Protein AF-A0A3D0NHB9-F1 (afdb_monomer)

Radius of gyration: 13.04 Å; Cα contacts (8 Å, |Δi|>4): 29; chains: 1; bounding box: 29×32×25 Å

Solvent-accessible surface area (backbone atoms only — not comparable to full-atom values): 5356 Å² total; per-residue (Å²): 132,83,78,78,72,72,51,78,75,72,78,70,52,74,68,51,50,54,50,48,54,53,46,70,73,63,63,62,95,75,83,89,88,84,74,64,90,89,71,48,65,66,64,49,52,52,50,52,52,51,49,35,48,74,75,59,79,36,94,78,86,86,87,89,68,98,43,71,70,52,49,54,53,52,52,63,73,63,72,75

pLDDT: mean 87.36, std 16.92, range [35.03, 97.81]

Mean predicted aligned error: 6.07 Å

Secondary structure (DSSP, 8-state):
----PPP--PPPPHHHHHHHHHHHHH--SS------TTS-HHHHHHHHHHHHHHTTS-S------SSHHHHHHHHHHH--

Structure (mmCIF, N/CA/C/O backbone):
data_AF-A0A3D0NHB9-F1
#
_entry.id   AF-A0A3D0NHB9-F1
#
loop_
_atom_site.group_PDB
_atom_site.id
_atom_site.type_symbol
_atom_site.label_atom_id
_atom_site.label_alt_id
_atom_site.label_comp_id
_atom_site.label_asym_id
_atom_site.label_entity_id
_atom_site.label_seq_id
_atom_site.pdbx_PDB_ins_code
_atom_site.Cartn_x
_atom_site.Cartn_y
_atom_site.Cartn_z
_atom_site.occupancy
_atom_site.B_iso_or_equiv
_atom_site.auth_seq_id
_atom_site.auth_comp_id
_atom_site.auth_asym_id
_atom_site.auth_atom_id
_atom_site.pdbx_PDB_model_num
ATOM 1 N N . MET A 1 1 ? -13.331 23.265 4.322 1.00 36.75 1 MET A N 1
ATOM 2 C CA . MET A 1 1 ? -12.665 21.958 4.492 1.00 36.75 1 MET A CA 1
ATO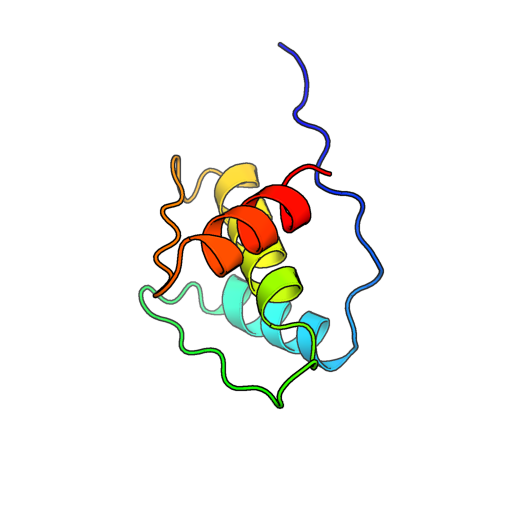M 3 C C . MET A 1 1 ? -12.669 21.288 3.126 1.00 36.75 1 MET A C 1
ATOM 5 O O . MET A 1 1 ? -13.740 20.931 2.656 1.00 36.75 1 MET A O 1
ATOM 9 N N . ARG A 1 2 ? -11.543 21.298 2.400 1.00 35.03 2 ARG A N 1
ATOM 10 C CA . ARG A 1 2 ? -11.477 20.676 1.069 1.00 35.03 2 ARG A CA 1
ATOM 11 C C . ARG A 1 2 ? -11.488 19.164 1.272 1.00 35.03 2 ARG A C 1
ATOM 13 O O . ARG A 1 2 ? -10.630 18.664 1.990 1.00 35.03 2 ARG A O 1
ATOM 20 N N . ALA A 1 3 ? -12.468 18.478 0.689 1.00 39.34 3 ALA A N 1
ATOM 21 C CA . ALA A 1 3 ? -12.406 17.035 0.541 1.00 39.34 3 ALA A CA 1
ATOM 22 C C . ALA A 1 3 ? -11.099 16.718 -0.196 1.00 39.34 3 ALA A C 1
ATOM 24 O O . ALA A 1 3 ? -10.868 17.244 -1.284 1.00 39.34 3 ALA A O 1
ATOM 25 N N . VAL A 1 4 ? -10.217 15.947 0.436 1.00 47.69 4 VAL A N 1
ATOM 26 C CA . VAL A 1 4 ? -9.135 15.280 -0.284 1.00 47.69 4 VAL A CA 1
ATOM 27 C C . VAL A 1 4 ? -9.843 14.340 -1.251 1.00 47.69 4 VAL A C 1
ATOM 29 O O . VAL A 1 4 ? -10.503 13.398 -0.814 1.00 47.69 4 VAL A O 1
ATOM 32 N N . GLU A 1 5 ? -9.817 14.664 -2.544 1.00 40.97 5 GLU A N 1
ATOM 33 C CA . GLU A 1 5 ? -10.263 13.731 -3.573 1.00 40.97 5 GLU A CA 1
ATOM 34 C C . GLU A 1 5 ? -9.474 12.436 -3.389 1.00 40.97 5 GLU A C 1
ATOM 36 O O . GLU A 1 5 ? -8.246 12.445 -3.297 1.00 40.97 5 GLU A O 1
ATOM 41 N N . ALA A 1 6 ? -10.194 11.324 -3.247 1.00 48.91 6 ALA A N 1
ATOM 42 C CA . ALA A 1 6 ? -9.568 10.016 -3.222 1.00 48.91 6 ALA A CA 1
ATOM 43 C C . ALA A 1 6 ? -8.864 9.796 -4.573 1.00 48.91 6 ALA A C 1
ATOM 45 O O . ALA A 1 6 ? -9.469 10.109 -5.605 1.00 48.91 6 ALA A O 1
ATOM 46 N N . PRO A 1 7 ? -7.648 9.220 -4.597 1.00 47.97 7 PRO A N 1
ATOM 47 C CA . PRO A 1 7 ? -6.890 9.094 -5.829 1.00 47.97 7 PRO A CA 1
ATOM 48 C C . PRO A 1 7 ? -7.691 8.381 -6.904 1.00 47.97 7 PRO A C 1
ATOM 50 O O . PRO A 1 7 ? -8.318 7.351 -6.625 1.00 47.97 7 PRO A O 1
ATOM 53 N N . SER A 1 8 ? -7.662 8.917 -8.129 1.00 49.22 8 SER A N 1
ATOM 54 C CA . SER A 1 8 ? -8.362 8.342 -9.283 1.00 49.22 8 SER A CA 1
ATOM 55 C C . SER A 1 8 ? -8.175 6.817 -9.337 1.00 49.22 8 SER A C 1
ATOM 57 O O . SER A 1 8 ? -7.081 6.280 -9.544 1.00 49.22 8 SER A O 1
ATOM 59 N N . THR A 1 9 ? -9.259 6.084 -9.074 1.00 52.69 9 THR A N 1
ATOM 60 C CA . THR A 1 9 ? -9.205 4.630 -8.910 1.00 52.69 9 THR A CA 1
ATOM 61 C C . THR A 1 9 ? -9.090 3.972 -10.277 1.00 52.69 9 THR A C 1
ATOM 63 O O . THR A 1 9 ? -10.058 3.489 -10.864 1.00 52.69 9 THR A O 1
ATOM 66 N N . ARG A 1 10 ? -7.868 3.904 -10.813 1.00 61.09 10 ARG A N 1
ATOM 67 C CA . ARG A 1 10 ? -7.570 2.956 -11.888 1.00 61.09 10 ARG A CA 1
ATOM 68 C C . ARG A 1 10 ? -8.072 1.590 -11.420 1.00 61.09 10 ARG A C 1
ATOM 70 O O . ARG A 1 10 ? -7.645 1.110 -10.370 1.00 61.09 10 ARG A O 1
ATOM 77 N N . ALA A 1 11 ? -9.016 1.009 -12.162 1.00 76.44 11 ALA A N 1
ATOM 78 C CA . ALA A 1 11 ? -9.741 -0.175 -11.719 1.00 76.44 11 ALA A CA 1
ATOM 79 C C . ALA A 1 11 ? -8.771 -1.258 -11.221 1.00 76.44 11 ALA A C 1
ATOM 81 O O . ALA A 1 11 ? -7.861 -1.676 -11.945 1.00 76.44 11 ALA A O 1
ATOM 82 N N . LEU A 1 12 ? -8.958 -1.696 -9.971 1.00 85.38 12 LEU A N 1
ATOM 83 C CA . LEU A 1 12 ? -8.093 -2.703 -9.363 1.00 85.38 12 LEU A CA 1
ATOM 84 C C . LEU A 1 12 ? -8.102 -3.980 -10.206 1.00 85.38 12 LEU A C 1
ATOM 86 O O . LEU A 1 12 ? -9.161 -4.495 -10.591 1.00 85.38 12 LEU A O 1
ATOM 90 N N . ARG A 1 13 ? -6.908 -4.532 -10.440 1.00 91.31 13 ARG A N 1
ATOM 91 C CA . ARG A 1 13 ? -6.754 -5.855 -11.052 1.00 91.31 13 ARG A CA 1
ATOM 92 C C . ARG A 1 13 ? -7.429 -6.898 -10.159 1.00 91.31 13 ARG A C 1
ATOM 94 O O . ARG A 1 13 ? -7.515 -6.732 -8.944 1.00 91.31 13 ARG A O 1
ATOM 101 N N . GLY A 1 14 ? -7.868 -8.015 -10.741 1.00 93.56 14 GLY A N 1
ATOM 102 C CA . GLY A 1 14 ? -8.623 -9.036 -10.003 1.00 93.56 14 GLY A CA 1
ATOM 103 C C . GLY A 1 14 ? -7.924 -9.536 -8.731 1.00 93.56 14 GLY A C 1
ATOM 104 O O . GLY A 1 14 ? -8.572 -9.694 -7.699 1.00 93.56 14 GLY A O 1
ATOM 105 N N . TRP A 1 15 ? -6.598 -9.720 -8.770 1.00 92.81 15 TRP A N 1
ATOM 106 C CA . TRP A 1 15 ? -5.827 -10.119 -7.588 1.00 92.81 15 TRP A CA 1
ATOM 107 C C . TRP A 1 15 ? -5.773 -9.016 -6.522 1.00 92.81 15 TRP A C 1
ATOM 109 O O . TRP A 1 15 ? -5.897 -9.325 -5.342 1.00 92.81 15 TRP A O 1
ATOM 119 N N . GLN A 1 16 ? -5.654 -7.745 -6.929 1.00 95.38 16 GLN A N 1
ATOM 120 C CA . GLN A 1 16 ? -5.624 -6.594 -6.021 1.00 95.38 16 GLN A CA 1
ATOM 121 C C . GLN A 1 16 ? -6.960 -6.454 -5.297 1.00 95.38 16 GLN A C 1
ATOM 123 O O . GLN A 1 16 ? -6.978 -6.268 -4.090 1.00 95.38 16 GLN A O 1
ATOM 128 N N . ARG A 1 17 ? -8.087 -6.624 -6.001 1.00 93.94 17 ARG A N 1
ATOM 129 C CA . ARG A 1 17 ? -9.415 -6.588 -5.371 1.00 93.94 17 ARG A CA 1
ATOM 130 C C . ARG A 1 17 ? -9.562 -7.677 -4.306 1.00 93.94 17 ARG A C 1
ATOM 132 O O . ARG A 1 17 ? -9.976 -7.384 -3.192 1.00 93.94 17 ARG A O 1
ATOM 139 N N . ARG A 1 18 ? -9.176 -8.920 -4.620 1.00 94.06 18 ARG A N 1
ATOM 140 C CA . ARG A 1 18 ? -9.215 -10.028 -3.647 1.00 94.06 18 ARG A CA 1
ATOM 141 C C . ARG A 1 18 ? -8.290 -9.785 -2.454 1.00 94.06 18 ARG A C 1
ATOM 143 O O . ARG A 1 18 ? -8.678 -10.049 -1.321 1.00 94.06 18 ARG A O 1
ATOM 150 N N . ALA A 1 19 ? -7.087 -9.273 -2.705 1.00 95.25 19 ALA A N 1
ATOM 151 C CA . ALA A 1 19 ? -6.139 -8.939 -1.650 1.00 95.25 19 ALA A CA 1
ATOM 152 C C . ALA A 1 19 ? -6.645 -7.792 -0.760 1.00 95.25 19 ALA A C 1
ATOM 154 O O . ALA A 1 19 ? -6.438 -7.848 0.447 1.00 95.25 19 ALA A O 1
ATOM 155 N N . LEU A 1 20 ? -7.347 -6.803 -1.330 1.00 94.56 20 LEU A N 1
ATOM 156 C CA . LEU A 1 20 ? -7.934 -5.691 -0.579 1.00 94.56 20 LEU A CA 1
ATOM 157 C C . LEU A 1 20 ? -9.005 -6.188 0.389 1.00 94.56 20 LEU A C 1
ATOM 159 O O . LEU A 1 20 ? -8.938 -5.874 1.570 1.00 94.56 20 LEU A O 1
ATOM 163 N N . VAL A 1 21 ? -9.940 -7.018 -0.094 1.00 94.69 21 VAL A N 1
ATOM 164 C CA . VAL A 1 21 ? -10.968 -7.627 0.767 1.00 94.69 21 VAL A CA 1
ATOM 165 C C . VAL A 1 21 ? -10.307 -8.399 1.906 1.00 94.69 21 VAL A C 1
ATOM 167 O O . VAL A 1 21 ? -10.645 -8.188 3.063 1.00 94.69 21 VAL A O 1
ATOM 170 N N . ARG A 1 22 ? -9.304 -9.235 1.605 1.00 95.31 22 ARG A N 1
ATOM 171 C CA . ARG A 1 22 ? -8.576 -9.982 2.640 1.00 95.31 22 ARG A CA 1
ATOM 172 C C . ARG A 1 22 ? -7.932 -9.061 3.680 1.00 95.31 22 ARG A C 1
ATOM 174 O O . ARG A 1 22 ? -8.018 -9.364 4.864 1.00 95.31 22 ARG A O 1
ATOM 181 N N . TYR A 1 23 ? -7.270 -7.990 3.247 1.00 96.38 23 TYR A N 1
ATOM 182 C CA . TYR A 1 23 ? -6.593 -7.057 4.146 1.00 96.38 23 TYR A CA 1
ATOM 183 C C . TYR A 1 23 ? -7.591 -6.335 5.060 1.00 96.38 23 TYR A C 1
ATOM 185 O O . TYR A 1 23 ? -7.450 -6.401 6.277 1.00 96.38 23 TYR A O 1
ATOM 193 N N . LEU A 1 24 ? -8.631 -5.726 4.482 1.00 93.56 24 LEU A N 1
ATOM 194 C CA . LEU A 1 24 ? -9.622 -4.947 5.231 1.00 93.56 24 LEU A CA 1
ATOM 195 C C . LEU A 1 24 ? -10.492 -5.816 6.146 1.00 93.56 24 LEU A C 1
ATOM 197 O O . LEU A 1 24 ? -10.893 -5.363 7.207 1.00 93.56 24 LEU A O 1
ATOM 201 N N . SER A 1 25 ? -10.774 -7.070 5.776 1.00 94.56 25 SER A N 1
ATOM 202 C CA . SER A 1 25 ? -11.511 -7.984 6.659 1.00 94.56 25 SER A CA 1
ATOM 203 C C . SER A 1 25 ? -10.659 -8.508 7.814 1.00 94.56 25 SER A C 1
ATOM 205 O O . SER A 1 25 ? -11.179 -8.702 8.907 1.00 94.56 25 SER A O 1
ATOM 207 N N . ALA A 1 26 ? -9.369 -8.770 7.582 1.00 95.75 26 ALA A N 1
ATOM 208 C CA . ALA A 1 26 ? -8.484 -9.313 8.610 1.00 95.75 26 ALA A CA 1
ATOM 209 C C . ALA A 1 26 ? -7.904 -8.238 9.544 1.00 95.75 26 ALA A C 1
ATOM 211 O O . ALA A 1 26 ? -7.499 -8.585 10.648 1.00 95.75 26 ALA A O 1
ATOM 212 N N . GLN A 1 27 ? -7.833 -6.979 9.090 1.00 93.44 27 GLN A N 1
ATOM 213 C CA . GLN A 1 27 ? -7.229 -5.839 9.798 1.00 93.44 27 GLN A CA 1
ATOM 214 C C . GLN A 1 27 ? -5.905 -6.198 10.503 1.00 93.44 27 GLN A C 1
ATOM 216 O O . GLN A 1 27 ? -5.767 -6.006 11.713 1.00 93.44 27 GLN A O 1
ATOM 221 N N . PRO A 1 28 ? -4.930 -6.792 9.788 1.00 95.94 28 PRO A N 1
ATOM 222 C CA . PRO A 1 28 ? -3.705 -7.249 10.421 1.00 95.94 28 PRO A CA 1
ATOM 223 C C . PRO A 1 28 ? -2.818 -6.060 10.805 1.00 95.94 28 PRO A C 1
ATOM 225 O O . PRO A 1 28 ? -2.701 -5.100 10.043 1.00 95.94 28 PRO A O 1
ATOM 228 N N . GLN A 1 29 ? -2.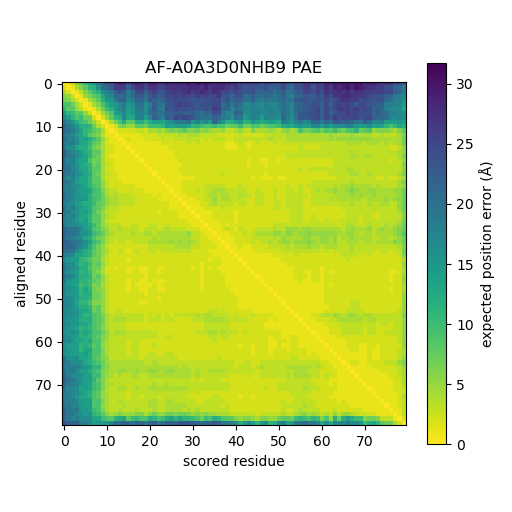119 -6.174 11.936 1.00 93.88 29 GLN A N 1
ATOM 229 C CA . GLN A 1 29 ? -1.072 -5.217 12.306 1.00 93.88 29 GLN A CA 1
ATOM 230 C C . GLN A 1 29 ? 0.086 -5.246 11.293 1.00 93.88 29 GLN A C 1
ATOM 232 O O . GLN A 1 29 ? 0.533 -4.198 10.836 1.00 93.88 29 GLN A O 1
ATOM 237 N N . ASP A 1 30 ? 0.513 -6.449 10.891 1.00 95.88 30 ASP A N 1
ATOM 238 C CA . ASP A 1 30 ? 1.591 -6.667 9.926 1.00 95.88 30 ASP A CA 1
ATOM 239 C C . ASP A 1 30 ? 1.089 -7.411 8.683 1.00 95.88 30 ASP A C 1
ATOM 241 O O . ASP A 1 30 ? 0.400 -8.431 8.771 1.00 95.88 30 ASP A O 1
ATOM 245 N N . PHE A 1 31 ? 1.467 -6.934 7.493 1.00 94.88 31 PHE A N 1
ATOM 246 C CA . PHE A 1 31 ? 1.045 -7.531 6.226 1.00 94.88 31 PHE A CA 1
ATOM 247 C C . PHE A 1 31 ? 2.165 -7.537 5.183 1.00 94.88 31 PHE A C 1
ATOM 249 O O . PHE A 1 31 ? 2.678 -6.490 4.791 1.00 94.88 31 PHE A O 1
ATOM 256 N N . LEU A 1 32 ? 2.505 -8.726 4.672 1.00 95.75 32 LEU A N 1
ATOM 257 C CA . LEU A 1 32 ? 3.499 -8.896 3.613 1.00 95.75 32 LEU A CA 1
ATOM 258 C C . LEU A 1 32 ? 2.827 -9.067 2.244 1.00 95.75 32 LEU A C 1
ATOM 260 O O . LEU A 1 32 ? 2.146 -10.059 1.979 1.00 95.75 32 LEU A O 1
ATOM 264 N N . LEU A 1 33 ? 3.093 -8.129 1.336 1.00 94.56 33 LEU A N 1
ATOM 265 C CA . LEU A 1 33 ? 2.662 -8.198 -0.057 1.00 94.56 33 LEU A CA 1
ATOM 266 C C . LEU A 1 33 ? 3.785 -8.724 -0.960 1.00 94.56 33 LEU A C 1
ATOM 268 O O . LEU A 1 33 ? 4.747 -8.011 -1.245 1.00 94.56 33 LEU A O 1
ATOM 272 N N . VAL A 1 34 ? 3.603 -9.923 -1.518 1.00 94.44 34 VAL A N 1
ATOM 273 C CA . VAL A 1 34 ? 4.485 -10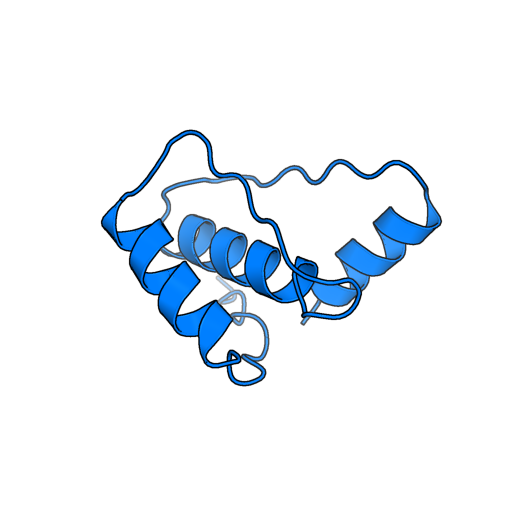.478 -2.557 1.00 94.44 34 VAL A CA 1
ATOM 274 C C . VAL A 1 34 ? 3.725 -10.591 -3.873 1.00 94.44 34 VAL A C 1
ATOM 276 O O . VAL A 1 34 ? 2.650 -11.179 -3.945 1.00 94.44 34 VAL A O 1
ATOM 279 N N . ALA A 1 35 ? 4.294 -10.024 -4.933 1.00 91.62 35 ALA A N 1
ATOM 280 C CA . ALA A 1 35 ? 3.794 -10.168 -6.295 1.00 91.62 35 ALA A CA 1
ATOM 281 C C . ALA A 1 35 ? 4.941 -9.995 -7.292 1.00 91.62 35 ALA A C 1
ATOM 283 O O . ALA A 1 35 ? 5.976 -9.396 -6.968 1.00 91.62 35 ALA A O 1
ATOM 284 N N . THR A 1 36 ? 4.734 -10.451 -8.525 1.00 94.81 36 THR A N 1
ATOM 285 C CA . THR A 1 36 ? 5.721 -10.341 -9.604 1.00 94.81 36 THR A CA 1
ATOM 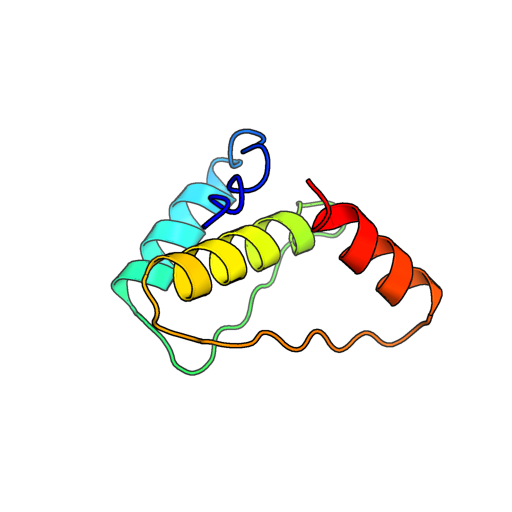286 C C . THR A 1 36 ? 6.149 -8.880 -9.851 1.00 94.81 36 THR A C 1
ATOM 288 O O . THR A 1 36 ? 5.406 -7.931 -9.540 1.00 94.81 36 THR A O 1
ATOM 291 N N . PRO A 1 37 ? 7.379 -8.636 -10.343 1.00 93.75 37 PRO A N 1
ATOM 292 C CA . PRO A 1 37 ? 7.790 -7.305 -10.794 1.00 93.75 37 PRO A CA 1
ATOM 293 C C . PRO A 1 37 ? 6.774 -6.727 -11.794 1.00 93.75 37 PRO A C 1
ATOM 295 O O . PRO A 1 37 ? 6.238 -7.450 -12.625 1.00 93.75 37 PRO A O 1
ATOM 298 N N . GLY A 1 38 ? 6.434 -5.441 -11.665 1.00 89.88 38 GLY A N 1
ATOM 299 C CA . GLY A 1 38 ? 5.431 -4.795 -12.528 1.00 89.88 38 GLY A CA 1
ATOM 300 C C . GLY A 1 38 ? 3.958 -5.135 -12.238 1.00 89.88 38 GLY A C 1
ATOM 301 O O . GLY A 1 38 ? 3.073 -4.524 -12.829 1.00 89.88 38 GLY A O 1
ATOM 302 N N . ALA A 1 39 ? 3.647 -6.023 -11.282 1.00 92.62 39 ALA A N 1
ATOM 303 C CA . ALA A 1 39 ? 2.262 -6.422 -10.980 1.00 92.62 39 ALA A CA 1
ATOM 304 C C . ALA A 1 39 ? 1.354 -5.303 -10.425 1.00 92.62 39 ALA A C 1
ATOM 306 O O . ALA A 1 39 ? 0.142 -5.497 -10.317 1.00 92.62 39 ALA A O 1
ATOM 307 N N . GLY A 1 40 ? 1.919 -4.145 -10.061 1.00 92.81 40 GLY A N 1
ATOM 308 C CA . GLY A 1 40 ? 1.185 -3.030 -9.453 1.00 92.81 40 GLY A CA 1
ATOM 309 C C . GLY A 1 40 ? 1.162 -3.054 -7.922 1.00 92.81 40 GLY A C 1
ATOM 310 O O . GLY A 1 40 ? 0.162 -2.671 -7.320 1.00 92.81 40 GLY A O 1
ATOM 311 N N . LYS A 1 41 ? 2.250 -3.504 -7.282 1.00 95.25 41 LYS A N 1
ATOM 312 C CA . LYS A 1 41 ? 2.378 -3.540 -5.812 1.00 95.25 41 LYS A CA 1
ATOM 313 C C . LYS A 1 41 ? 2.237 -2.155 -5.172 1.00 95.25 41 LYS A C 1
ATOM 315 O O . LYS A 1 41 ? 1.480 -2.017 -4.223 1.00 95.25 41 LYS A O 1
ATOM 320 N N . THR A 1 42 ? 2.889 -1.137 -5.736 1.00 94.00 42 THR A N 1
ATOM 321 C CA . THR A 1 42 ? 2.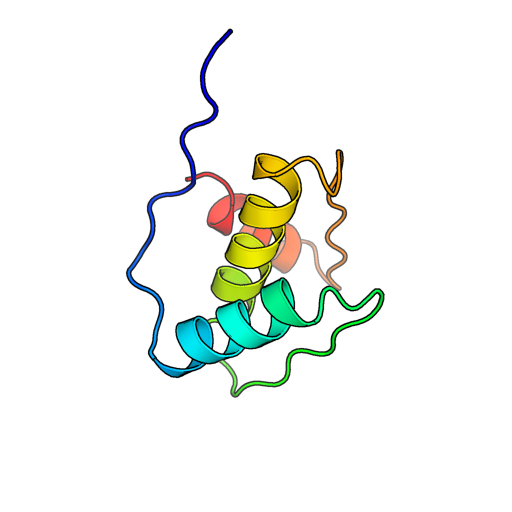817 0.250 -5.245 1.00 94.00 42 THR A CA 1
ATOM 322 C C . THR A 1 42 ? 1.393 0.797 -5.290 1.00 94.00 42 THR A C 1
ATOM 324 O O . THR A 1 42 ? 0.900 1.293 -4.288 1.00 94.00 42 THR A O 1
ATOM 327 N N . ALA A 1 43 ? 0.690 0.621 -6.414 1.00 92.06 43 ALA A N 1
ATOM 328 C CA . ALA A 1 43 ? -0.701 1.058 -6.542 1.00 92.06 43 ALA A CA 1
ATOM 329 C C . ALA A 1 43 ? -1.626 0.361 -5.527 1.00 92.06 43 ALA A C 1
ATOM 331 O O . ALA A 1 43 ? -2.517 0.986 -4.965 1.00 92.06 43 ALA A O 1
ATOM 332 N N . PHE A 1 44 ? -1.398 -0.929 -5.262 1.00 94.50 44 PHE A N 1
ATOM 333 C CA . PHE A 1 44 ? -2.157 -1.655 -4.245 1.00 94.50 44 PHE A CA 1
ATOM 334 C C . PHE A 1 44 ? -1.847 -1.170 -2.819 1.00 94.50 44 PHE A C 1
ATOM 336 O O . PHE A 1 44 ? -2.771 -0.970 -2.038 1.00 94.50 44 PHE A O 1
ATOM 343 N N . ALA A 1 45 ? -0.573 -0.931 -2.494 1.00 95.06 45 ALA A N 1
ATOM 344 C CA . ALA A 1 45 ? -0.171 -0.395 -1.194 1.00 95.06 45 ALA A CA 1
ATOM 345 C C . ALA A 1 45 ? -0.761 1.004 -0.943 1.00 95.06 45 ALA A C 1
ATOM 347 O O . ALA A 1 45 ? -1.296 1.258 0.131 1.00 95.06 45 ALA A O 1
ATOM 348 N N . LEU A 1 46 ? -0.741 1.882 -1.952 1.00 94.44 46 LEU A N 1
ATOM 349 C CA . LEU A 1 46 ? -1.364 3.207 -1.871 1.00 94.44 46 LEU A CA 1
ATOM 350 C C . LEU A 1 46 ? -2.887 3.125 -1.738 1.00 94.44 46 LEU A C 1
ATOM 352 O O . LEU A 1 46 ? -3.476 3.927 -1.021 1.00 94.44 46 LEU A O 1
ATOM 356 N N . ARG A 1 47 ? -3.530 2.127 -2.363 1.00 93.62 47 ARG A N 1
ATOM 357 C CA . ARG A 1 47 ? -4.962 1.890 -2.151 1.00 93.62 47 ARG A CA 1
ATOM 358 C C . ARG A 1 47 ? -5.262 1.557 -0.691 1.00 93.62 47 ARG A C 1
ATOM 360 O O . ARG A 1 47 ? -6.177 2.158 -0.148 1.00 93.62 47 ARG A O 1
ATOM 367 N N . ILE A 1 48 ? -4.500 0.648 -0.074 1.00 95.06 48 ILE A N 1
ATOM 368 C CA . ILE A 1 48 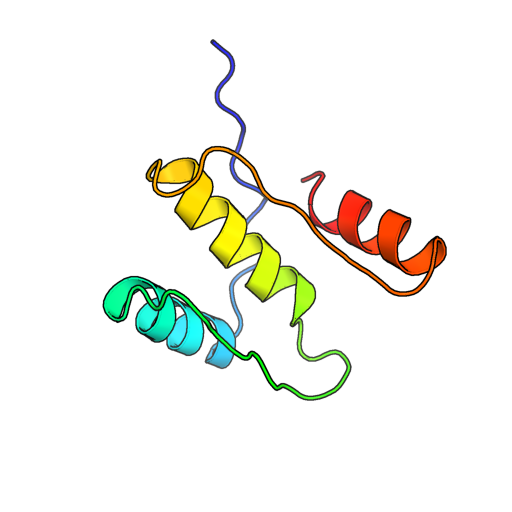? -4.637 0.328 1.358 1.00 95.06 48 ILE A CA 1
ATOM 369 C C . ILE A 1 48 ? -4.434 1.583 2.209 1.00 95.06 48 ILE A C 1
ATOM 371 O O . ILE A 1 48 ? -5.279 1.888 3.040 1.00 95.06 48 ILE A O 1
ATOM 375 N N . ALA A 1 49 ? -3.350 2.326 1.972 1.00 95.25 49 ALA A N 1
ATOM 376 C CA . ALA A 1 49 ? -3.057 3.546 2.718 1.00 95.25 49 ALA A CA 1
ATOM 377 C C . ALA A 1 49 ? -4.210 4.560 2.636 1.00 95.25 49 ALA A C 1
ATOM 379 O O . ALA A 1 49 ? -4.578 5.151 3.645 1.00 95.25 49 ALA A O 1
ATOM 380 N N . GLY A 1 50 ? -4.815 4.715 1.454 1.00 93.88 50 GLY A N 1
ATOM 381 C CA . GLY A 1 50 ? -5.989 5.562 1.261 1.00 93.88 50 GLY A CA 1
ATOM 382 C C . GLY A 1 50 ? -7.218 5.100 2.049 1.00 93.88 50 GLY A C 1
ATOM 383 O O . GLY A 1 50 ? -7.902 5.947 2.606 1.00 93.88 50 GLY A O 1
ATOM 384 N N . GLU A 1 51 ? -7.485 3.791 2.134 1.00 94.25 51 GLU A N 1
ATOM 385 C CA . GLU A 1 51 ? -8.598 3.270 2.953 1.00 94.25 51 GLU A CA 1
ATOM 386 C C . GLU A 1 51 ? -8.377 3.562 4.439 1.00 94.25 51 GLU A C 1
ATOM 388 O O . GLU A 1 51 ? -9.263 4.117 5.074 1.00 94.25 51 GLU A O 1
ATOM 393 N N . LEU A 1 52 ? -7.177 3.269 4.957 1.00 95.25 52 LEU A N 1
ATOM 394 C CA . LEU A 1 52 ? -6.844 3.461 6.374 1.00 95.25 52 LEU A CA 1
ATOM 395 C C . LEU A 1 52 ? -6.870 4.934 6.802 1.00 95.25 52 LEU A C 1
ATOM 397 O O . LEU A 1 52 ? -7.125 5.249 7.961 1.00 95.25 52 LEU A O 1
ATOM 401 N N . LEU A 1 53 ? -6.547 5.847 5.883 1.00 95.44 53 LEU A N 1
ATOM 402 C CA . LEU A 1 53 ? -6.687 7.283 6.118 1.00 95.44 53 LEU A CA 1
ATOM 403 C C . LEU A 1 53 ? -8.159 7.711 6.053 1.00 95.44 53 LEU A C 1
ATOM 405 O O . LEU A 1 53 ? -8.590 8.543 6.846 1.00 95.44 53 LEU A O 1
ATOM 409 N N . ALA A 1 54 ? -8.927 7.168 5.104 1.00 94.56 54 ALA A N 1
ATOM 410 C CA . ALA A 1 54 ? -10.322 7.544 4.889 1.00 94.56 54 ALA A CA 1
ATOM 411 C C . ALA A 1 54 ? -11.252 7.063 6.011 1.00 94.56 54 ALA A C 1
ATOM 413 O O . ALA A 1 54 ? -12.193 7.773 6.361 1.00 94.56 54 ALA A O 1
ATOM 414 N N . ASP A 1 55 ? -10.996 5.881 6.574 1.00 94.50 55 ASP A N 1
ATOM 415 C CA . ASP A 1 55 ? -11.754 5.340 7.707 1.00 94.50 55 ASP A CA 1
ATOM 416 C C . ASP A 1 55 ? -11.232 5.810 9.078 1.00 94.50 55 ASP A C 1
ATOM 418 O O . ASP A 1 55 ? -11.872 5.560 10.099 1.00 94.50 55 ASP A O 1
ATOM 422 N N . GLY A 1 56 ? -10.108 6.537 9.105 1.00 95.44 56 GLY A N 1
ATOM 423 C CA . GLY A 1 56 ? -9.503 7.071 10.323 1.00 95.44 56 GLY A CA 1
ATOM 424 C C . GLY A 1 56 ? -8.727 6.044 11.149 1.00 95.44 56 GLY A C 1
ATOM 425 O O . GLY A 1 56 ? -8.356 6.347 12.281 1.00 95.44 56 GLY A O 1
ATOM 426 N N . THR A 1 57 ? -8.449 4.852 10.611 1.00 95.38 57 THR A N 1
ATOM 427 C CA . THR A 1 57 ? -7.605 3.844 11.274 1.00 95.38 57 THR A CA 1
ATOM 428 C C . THR A 1 57 ? -6.192 4.368 11.519 1.00 95.38 57 THR A C 1
ATOM 430 O O . THR A 1 57 ? -5.562 4.030 12.522 1.00 95.38 57 THR A O 1
ATOM 433 N N . VAL A 1 58 ? -5.677 5.205 10.613 1.00 96.00 58 VAL A N 1
ATOM 434 C CA . VAL A 1 58 ? -4.384 5.878 10.772 1.00 96.00 58 VAL A CA 1
ATOM 435 C C . VAL A 1 58 ? -4.491 7.353 10.415 1.00 96.00 58 VAL A C 1
ATOM 437 O O . VAL A 1 58 ? -5.247 7.749 9.536 1.00 96.00 58 VAL A O 1
ATOM 440 N N . GLU A 1 59 ? -3.666 8.176 11.055 1.00 97.38 59 GLU A N 1
ATOM 441 C CA . GLU A 1 59 ? -3.578 9.610 10.748 1.00 97.38 59 GLU A CA 1
ATOM 442 C C . GLU A 1 59 ? -2.413 9.944 9.808 1.00 97.38 59 GLU A C 1
ATOM 444 O O . GLU A 1 59 ? -2.366 11.018 9.207 1.00 97.38 59 GLU A O 1
ATOM 449 N N . ARG A 1 60 ? -1.410 9.061 9.731 1.00 96.12 60 ARG A N 1
ATOM 450 C CA . ARG A 1 60 ? -0.152 9.307 9.017 1.00 96.12 60 ARG A CA 1
ATOM 451 C C . ARG A 1 60 ? 0.370 8.031 8.381 1.00 96.12 60 ARG A C 1
ATOM 453 O O . ARG A 1 60 ? 0.252 6.949 8.947 1.00 96.12 60 ARG A O 1
ATOM 460 N N . ILE A 1 61 ? 1.014 8.195 7.229 1.00 95.94 61 ILE A N 1
ATOM 461 C CA . ILE A 1 61 ? 1.661 7.121 6.478 1.00 95.94 61 ILE A CA 1
ATOM 462 C C . ILE A 1 61 ? 3.134 7.475 6.284 1.00 95.94 61 ILE A C 1
ATOM 464 O O . ILE A 1 61 ? 3.459 8.573 5.832 1.00 95.94 61 ILE A O 1
ATOM 468 N N . THR A 1 62 ? 4.015 6.518 6.570 1.00 96.75 62 THR A N 1
ATOM 469 C CA . THR A 1 62 ? 5.452 6.621 6.293 1.00 96.75 62 THR A CA 1
ATOM 470 C C . THR A 1 62 ? 5.835 5.570 5.263 1.00 96.75 62 THR A C 1
ATOM 472 O O . THR A 1 62 ? 5.595 4.381 5.462 1.00 96.75 62 THR A O 1
ATOM 475 N N . VAL A 1 63 ? 6.463 5.998 4.169 1.00 95.94 63 VAL A N 1
ATOM 476 C CA . VAL A 1 63 ? 6.979 5.108 3.124 1.00 95.94 63 VAL A CA 1
ATOM 477 C C 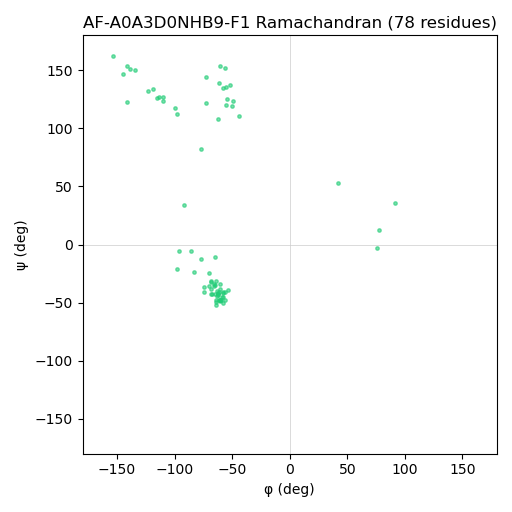. VAL A 1 63 ? 8.502 5.121 3.173 1.00 95.94 63 VAL A C 1
ATOM 479 O O . VAL A 1 63 ? 9.121 6.175 3.037 1.00 95.94 63 VAL A O 1
ATOM 482 N N . VAL A 1 64 ? 9.112 3.946 3.331 1.00 97.19 64 VAL A N 1
ATOM 483 C CA . VAL A 1 64 ? 10.570 3.772 3.323 1.00 97.19 64 VAL A CA 1
ATOM 484 C C . VAL A 1 64 ? 10.977 3.037 2.051 1.00 97.19 64 VAL A C 1
ATOM 486 O O . VAL A 1 64 ? 10.449 1.973 1.736 1.00 97.19 64 VAL A O 1
ATOM 489 N N . VAL A 1 65 ? 11.921 3.611 1.310 1.00 96.88 65 VAL A N 1
ATOM 490 C CA . VAL A 1 65 ? 12.436 3.065 0.049 1.00 96.88 65 VAL A CA 1
ATOM 491 C C . VAL A 1 65 ? 13.956 3.235 -0.015 1.00 96.88 65 VAL A C 1
ATOM 493 O O . VAL A 1 65 ? 14.482 4.184 0.568 1.00 96.88 65 VAL A O 1
ATOM 496 N N . PRO A 1 66 ? 14.677 2.347 -0.721 1.00 97.38 66 PRO A N 1
ATOM 497 C CA . PRO A 1 66 ? 16.138 2.304 -0.658 1.00 97.38 66 PRO A CA 1
ATOM 498 C C . PRO A 1 66 ? 16.845 3.404 -1.463 1.00 97.38 66 PRO A C 1
ATOM 500 O O . PRO A 1 66 ? 18.052 3.565 -1.315 1.00 97.38 66 PRO A O 1
ATOM 503 N N . THR A 1 67 ? 16.145 4.139 -2.336 1.00 97.81 67 THR A N 1
ATOM 504 C CA . THR A 1 67 ? 16.767 5.144 -3.215 1.00 97.81 67 THR A CA 1
ATOM 505 C C . THR A 1 67 ? 15.906 6.393 -3.379 1.00 97.81 67 THR A C 1
ATOM 507 O O . THR A 1 67 ? 14.677 6.328 -3.311 1.00 97.81 67 THR A O 1
ATOM 510 N N . GLU A 1 68 ? 16.550 7.529 -3.667 1.00 97.31 68 GLU A N 1
ATOM 511 C CA . GLU A 1 68 ? 15.872 8.797 -3.982 1.00 97.31 68 GLU A CA 1
ATOM 512 C C . GLU A 1 68 ? 14.926 8.667 -5.178 1.00 97.31 68 GLU A C 1
ATOM 514 O O . GLU A 1 68 ? 13.788 9.128 -5.130 1.00 97.31 68 GLU A O 1
ATOM 519 N N . HIS A 1 69 ? 15.348 7.954 -6.225 1.00 96.25 69 HIS A N 1
ATOM 520 C CA . HIS A 1 69 ? 14.508 7.738 -7.401 1.00 96.25 69 HIS A CA 1
ATOM 521 C C . HIS A 1 69 ? 13.180 7.051 -7.045 1.00 96.25 69 HIS A C 1
ATOM 523 O O . HIS A 1 69 ? 12.123 7.442 -7.541 1.00 96.25 69 HIS A O 1
ATOM 529 N N . LEU A 1 70 ? 13.207 6.065 -6.140 1.00 95.75 70 LEU A N 1
ATOM 530 C CA . LEU A 1 70 ? 11.987 5.412 -5.670 1.00 95.75 70 LEU A CA 1
ATOM 531 C C . LEU A 1 70 ? 11.121 6.347 -4.818 1.00 95.75 70 LEU A C 1
ATOM 533 O O . LEU A 1 70 ? 9.900 6.239 -4.901 1.00 95.75 70 LEU A O 1
ATOM 537 N N . LYS A 1 71 ? 11.701 7.285 -4.055 1.00 95.56 71 LYS A N 1
ATOM 538 C CA . LYS A 1 71 ? 10.914 8.282 -3.303 1.00 95.56 71 LYS A CA 1
ATOM 539 C C . LYS A 1 71 ? 10.077 9.124 -4.258 1.00 95.56 71 LYS A C 1
ATOM 541 O O . LYS A 1 71 ? 8.869 9.236 -4.070 1.00 95.56 71 LYS A O 1
ATOM 546 N N . SER A 1 72 ? 10.698 9.642 -5.320 1.00 95.25 72 SER A N 1
ATOM 547 C CA . SER A 1 72 ? 9.997 10.424 -6.343 1.00 95.25 72 SER A CA 1
ATOM 548 C C . SER A 1 72 ? 8.910 9.608 -7.050 1.00 95.25 72 SER A C 1
ATOM 550 O O . SER A 1 72 ? 7.810 10.115 -7.253 1.00 95.25 72 SER A O 1
ATOM 552 N N . GLN A 1 73 ? 9.172 8.334 -7.375 1.00 93.75 73 GLN A N 1
ATOM 553 C CA . GLN A 1 73 ? 8.163 7.454 -7.980 1.00 93.75 73 GLN A CA 1
ATOM 554 C C . GLN A 1 73 ? 6.956 7.215 -7.062 1.00 93.75 73 GLN A C 1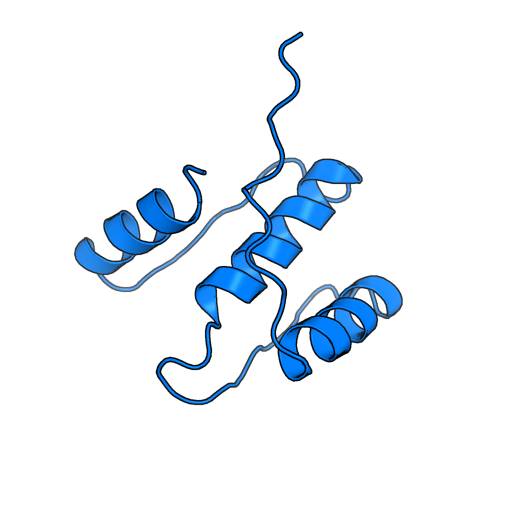
ATOM 556 O O . GLN A 1 73 ? 5.819 7.242 -7.528 1.00 93.75 73 GLN A O 1
ATOM 561 N N . TRP A 1 74 ? 7.185 6.980 -5.768 1.00 94.81 74 TRP A N 1
ATOM 562 C CA . TRP A 1 74 ? 6.104 6.790 -4.799 1.00 94.81 74 TRP A CA 1
ATOM 563 C C . TRP A 1 74 ? 5.296 8.069 -4.581 1.00 94.81 74 TRP A C 1
ATOM 565 O O . TRP A 1 74 ? 4.069 8.003 -4.566 1.00 94.81 74 TRP A O 1
ATOM 575 N N . ALA A 1 75 ? 5.967 9.219 -4.475 1.00 93.06 75 ALA A N 1
ATOM 576 C CA . ALA A 1 75 ? 5.304 10.513 -4.347 1.00 93.06 75 ALA A CA 1
ATOM 577 C C . ALA A 1 75 ? 4.402 10.804 -5.556 1.00 93.06 75 ALA A C 1
ATOM 579 O O . ALA A 1 75 ? 3.230 11.118 -5.379 1.00 93.06 75 ALA A O 1
ATOM 580 N N . ALA A 1 76 ? 4.913 10.608 -6.777 1.00 92.69 76 ALA A N 1
ATOM 581 C CA . ALA A 1 76 ? 4.139 10.799 -8.003 1.00 92.69 76 ALA A CA 1
ATOM 582 C C . ALA A 1 76 ? 2.968 9.807 -8.138 1.00 92.69 76 ALA A C 1
ATOM 584 O O . ALA A 1 76 ? 1.912 10.152 -8.658 1.00 92.69 76 ALA A O 1
ATOM 585 N N . ALA A 1 77 ? 3.130 8.566 -7.670 1.00 90.19 77 ALA A N 1
ATOM 586 C CA . ALA A 1 77 ? 2.057 7.574 -7.704 1.00 90.19 77 ALA A CA 1
ATOM 587 C C . ALA A 1 77 ? 0.914 7.886 -6.720 1.00 90.19 77 ALA A C 1
ATOM 589 O O . ALA A 1 77 ? -0.204 7.421 -6.937 1.00 90.19 77 ALA A O 1
ATOM 590 N N . GLY A 1 78 ? 1.197 8.633 -5.647 1.00 84.81 78 GLY A N 1
ATOM 591 C CA . GLY A 1 78 ? 0.218 9.047 -4.640 1.00 84.81 78 GLY A CA 1
ATOM 592 C C . GLY A 1 78 ? -0.363 10.448 -4.842 1.00 84.81 78 GLY A C 1
ATOM 593 O O . GLY A 1 78 ? -1.242 10.831 -4.082 1.00 84.81 78 GLY A O 1
ATOM 594 N N . SER A 1 79 ? 0.117 11.221 -5.820 1.00 75.38 79 SER A N 1
ATOM 595 C CA . SER A 1 79 ? -0.273 12.622 -6.035 1.00 75.38 79 SER A CA 1
ATOM 596 C C . SER A 1 79 ? -1.457 12.795 -6.998 1.00 75.38 79 SER A C 1
ATOM 598 O O . SER A 1 79 ? -1.467 13.744 -7.783 1.00 75.38 79 SER A O 1
ATOM 600 N N . VAL A 1 80 ? -2.406 11.860 -6.995 1.00 52.06 80 VAL A N 1
ATOM 601 C CA . VAL A 1 80 ? -3.594 11.855 -7.871 1.00 52.06 80 VAL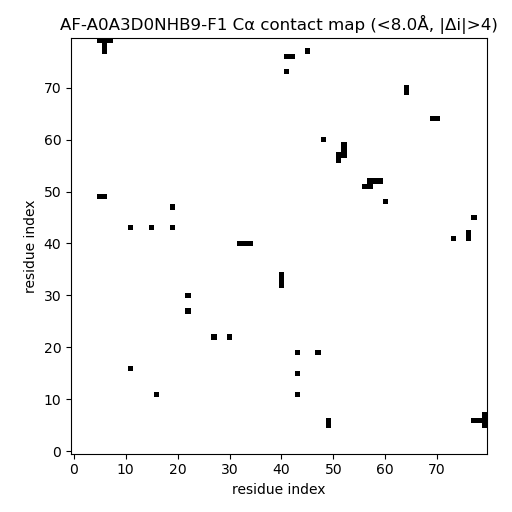 A CA 1
ATOM 602 C C . VAL A 1 80 ? -4.855 11.843 -7.034 1.00 52.06 80 VAL A C 1
ATOM 604 O O . VAL A 1 80 ? -4.753 11.388 -5.876 1.00 52.06 80 VAL A O 1
#

Foldseek 3Di:
DDPPPQPDCPDDDPVLVVVLCVCVVVVDPDDDDDDDPPPCPLVSVLVNVSVCCVVVVDVDDDDDDDDPVVVVVSCVSNPD

Sequence (80 aa):
MRAVEAPSTRALRGWQRRALVRYLSAQPQDFLLVATPGAGKTAFALRIAGELLADGTVERITVVVPTEHLKSQWAAAGSV